Protein AF-A0A101XH68-F1 (afdb_monomer)

pLDDT: mean 82.98, std 10.35, range [48.03, 92.88]

Structure (mmCIF, N/CA/C/O backbone):
data_AF-A0A101XH68-F1
#
_entry.id   AF-A0A101XH68-F1
#
loop_
_atom_site.group_PDB
_atom_site.id
_atom_site.type_symbol
_atom_site.label_atom_id
_atom_site.label_alt_id
_atom_site.label_comp_id
_atom_site.label_asym_id
_atom_site.label_entity_id
_atom_site.label_seq_id
_atom_site.pdbx_PDB_ins_code
_atom_site.Cartn_x
_atom_site.Cartn_y
_atom_site.Cartn_z
_atom_site.occupancy
_atom_site.B_iso_or_equiv
_atom_site.auth_seq_id
_atom_site.auth_comp_id
_atom_site.auth_asym_id
_atom_site.auth_atom_id
_atom_site.pdbx_PDB_model_num
ATOM 1 N N . MET A 1 1 ? 34.030 2.335 -31.213 1.00 48.81 1 MET A N 1
ATOM 2 C CA . MET A 1 1 ? 34.091 1.690 -29.881 1.00 48.81 1 MET A CA 1
ATOM 3 C C . MET A 1 1 ? 32.980 2.248 -28.988 1.00 48.81 1 MET A C 1
ATOM 5 O O . MET A 1 1 ? 33.235 3.145 -28.207 1.00 48.81 1 MET A O 1
ATOM 9 N N . ALA A 1 2 ? 31.737 1.772 -29.128 1.00 55.69 2 ALA A N 1
ATOM 10 C CA . ALA A 1 2 ? 30.603 2.179 -28.269 1.00 55.69 2 ALA A CA 1
ATOM 11 C C . ALA A 1 2 ? 30.076 1.027 -27.385 1.00 55.69 2 ALA A C 1
ATOM 13 O O . ALA A 1 2 ? 29.318 1.241 -26.444 1.00 55.69 2 ALA A O 1
ATOM 14 N N . TRP A 1 3 ? 30.529 -0.201 -27.654 1.00 50.69 3 TRP A N 1
ATOM 15 C CA . TRP A 1 3 ? 30.132 -1.414 -26.941 1.00 50.69 3 TRP A CA 1
ATOM 16 C C . TRP A 1 3 ? 30.459 -1.433 -25.435 1.00 50.69 3 TRP A C 1
ATOM 18 O O . TRP A 1 3 ? 29.584 -1.822 -24.662 1.00 50.69 3 TRP A O 1
ATOM 28 N N . PRO A 1 4 ? 31.651 -1.002 -24.965 1.00 59.06 4 PRO A N 1
ATOM 29 C CA . PRO A 1 4 ? 31.979 -1.125 -23.544 1.00 59.06 4 PRO A CA 1
ATOM 30 C C . PRO A 1 4 ? 31.207 -0.130 -22.663 1.00 59.06 4 PRO A C 1
ATOM 32 O O . PRO A 1 4 ? 30.937 -0.434 -21.506 1.00 59.06 4 PRO A O 1
ATOM 35 N N . MET A 1 5 ? 30.780 1.019 -23.206 1.00 55.66 5 MET A N 1
ATOM 36 C CA . MET A 1 5 ? 29.944 1.978 -22.468 1.00 55.66 5 MET A CA 1
ATOM 37 C C . MET A 1 5 ? 28.500 1.492 -22.320 1.00 55.66 5 MET A C 1
ATOM 39 O O . MET A 1 5 ? 27.900 1.684 -21.264 1.00 55.66 5 MET A O 1
ATOM 43 N N . LEU A 1 6 ? 27.963 0.811 -23.342 1.00 56.69 6 LEU A N 1
ATOM 44 C CA . LEU A 1 6 ? 26.621 0.234 -23.282 1.00 56.69 6 LEU A CA 1
ATOM 45 C C . LEU A 1 6 ? 26.540 -0.814 -22.160 1.00 56.69 6 LEU A C 1
ATOM 47 O O . LEU A 1 6 ? 25.695 -0.707 -21.283 1.00 56.69 6 LEU A O 1
ATOM 51 N N . TYR A 1 7 ? 27.474 -1.768 -22.106 1.00 60.16 7 TYR A N 1
ATOM 52 C CA . TYR A 1 7 ? 27.501 -2.773 -21.033 1.00 60.16 7 TYR A CA 1
ATOM 53 C C . TYR A 1 7 ? 27.860 -2.172 -19.665 1.00 60.16 7 TYR A C 1
ATOM 55 O O . TYR A 1 7 ? 27.279 -2.571 -18.659 1.00 60.16 7 TYR A O 1
ATOM 63 N N . GLY A 1 8 ? 28.765 -1.189 -19.617 1.00 67.00 8 GLY A N 1
ATOM 64 C CA . GLY A 1 8 ? 29.219 -0.565 -18.372 1.00 67.00 8 GLY A CA 1
ATOM 65 C C . GLY A 1 8 ? 28.158 0.259 -17.631 1.00 67.00 8 GLY A C 1
ATOM 66 O O . GLY A 1 8 ? 28.265 0.398 -16.418 1.00 67.00 8 GLY A O 1
ATOM 67 N N . MET A 1 9 ? 27.130 0.774 -18.317 1.00 71.00 9 MET A N 1
ATOM 68 C CA . MET A 1 9 ? 26.029 1.529 -17.688 1.00 71.00 9 MET A CA 1
ATOM 69 C C . MET A 1 9 ? 24.676 0.812 -17.741 1.00 71.00 9 MET A C 1
ATOM 71 O O . MET A 1 9 ? 23.913 0.894 -16.778 1.00 71.00 9 MET A O 1
ATOM 75 N N . VAL A 1 10 ? 24.367 0.079 -18.817 1.00 80.44 10 VAL A N 1
ATOM 76 C CA . VAL A 1 10 ? 23.042 -0.547 -18.990 1.00 80.44 10 VAL A CA 1
ATOM 77 C C . VAL A 1 10 ? 22.851 -1.740 -18.058 1.00 80.44 10 VAL A C 1
ATOM 79 O O . VAL A 1 10 ? 21.778 -1.876 -17.478 1.00 80.44 10 VAL A O 1
ATOM 82 N N . LEU A 1 11 ? 23.873 -2.580 -17.854 1.00 82.06 11 LEU A N 1
ATOM 83 C CA . LEU A 1 11 ? 23.776 -3.712 -16.922 1.00 82.06 11 LEU A CA 1
ATOM 84 C C . LEU A 1 11 ? 23.565 -3.253 -15.472 1.00 82.06 11 LEU A C 1
ATOM 86 O O . LEU A 1 11 ? 22.611 -3.724 -14.853 1.00 82.06 11 LEU A O 1
ATOM 90 N N . PRO A 1 12 ? 24.368 -2.320 -14.921 1.00 85.00 12 PRO A N 1
ATOM 91 C CA . PRO A 1 12 ? 24.120 -1.790 -13.583 1.00 85.00 12 PRO A CA 1
ATOM 92 C C . PRO A 1 12 ? 22.742 -1.140 -13.450 1.00 85.00 12 PRO A C 1
ATOM 94 O O . PRO A 1 12 ? 22.067 -1.350 -12.444 1.00 85.00 12 PRO A O 1
ATOM 97 N N . ALA A 1 13 ? 22.294 -0.404 -14.473 1.00 84.94 13 ALA A N 1
ATOM 98 C CA . ALA A 1 13 ? 20.964 0.193 -14.484 1.00 84.94 13 ALA A CA 1
ATOM 99 C C . ALA A 1 13 ? 19.854 -0.871 -14.470 1.00 84.94 13 ALA A C 1
ATOM 101 O O . ALA A 1 13 ? 18.920 -0.760 -13.683 1.00 84.94 13 ALA A O 1
ATOM 102 N N . LEU A 1 14 ? 19.968 -1.934 -15.273 1.00 86.56 14 LEU A N 1
ATOM 103 C CA . LEU A 1 14 ? 19.022 -3.056 -15.282 1.00 86.56 14 LEU A CA 1
ATOM 104 C C . LEU A 1 14 ? 18.969 -3.777 -13.936 1.00 86.56 14 LEU A C 1
ATOM 106 O O . LEU A 1 14 ? 17.881 -4.062 -13.434 1.00 86.56 14 LEU A O 1
ATOM 110 N N . VAL A 1 15 ? 20.128 -4.048 -13.334 1.00 87.44 15 VAL A N 1
ATOM 111 C CA . VAL A 1 15 ? 20.203 -4.668 -12.006 1.00 87.44 15 VAL A CA 1
ATOM 112 C C . VAL A 1 15 ? 19.528 -3.768 -10.974 1.00 87.44 15 VAL A C 1
ATOM 114 O O . VAL A 1 15 ? 18.686 -4.243 -10.215 1.00 87.44 15 VAL A O 1
ATOM 117 N N . LEU A 1 16 ? 19.819 -2.465 -10.989 1.00 87.88 16 LEU A N 1
ATOM 118 C CA . LEU A 1 16 ? 19.197 -1.499 -10.089 1.00 87.88 16 LEU A CA 1
ATOM 119 C C . LEU A 1 16 ? 17.672 -1.462 -10.265 1.00 87.88 16 LEU A C 1
ATOM 121 O O . LEU A 1 16 ? 16.946 -1.581 -9.282 1.00 87.88 16 LEU A O 1
ATOM 125 N N . ILE A 1 17 ? 17.177 -1.367 -11.502 1.00 86.94 17 ILE A N 1
ATOM 126 C CA . ILE A 1 17 ? 15.738 -1.379 -11.813 1.00 86.94 17 ILE A CA 1
ATOM 127 C C . ILE A 1 17 ? 15.084 -2.665 -11.299 1.00 86.94 17 ILE A C 1
ATOM 129 O O . ILE A 1 17 ? 14.029 -2.609 -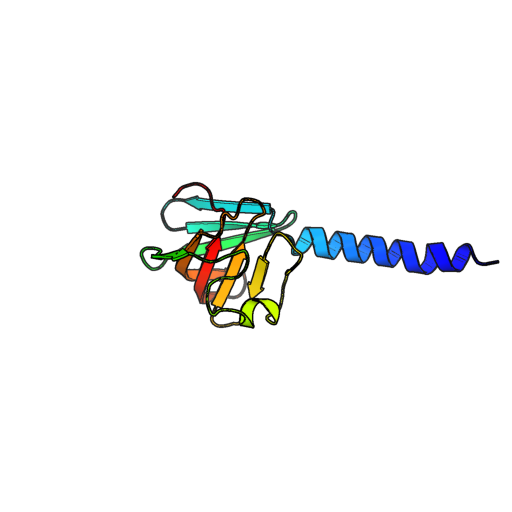10.668 1.00 86.94 17 ILE A O 1
ATOM 133 N N . THR A 1 18 ? 15.726 -3.813 -11.512 1.00 86.25 18 THR A N 1
ATOM 134 C CA . THR A 1 18 ? 15.227 -5.115 -11.049 1.00 86.25 18 THR A CA 1
ATOM 135 C C . THR A 1 18 ? 15.146 -5.165 -9.525 1.00 86.25 18 THR A C 1
ATOM 137 O O . THR A 1 18 ? 14.135 -5.595 -8.977 1.00 86.25 18 THR A O 1
ATOM 140 N N . VAL A 1 19 ? 16.168 -4.673 -8.822 1.00 87.38 19 VAL A N 1
ATOM 141 C CA . VAL A 1 19 ? 16.163 -4.595 -7.354 1.00 87.38 19 VAL A CA 1
ATOM 142 C C . VAL A 1 19 ? 15.038 -3.685 -6.856 1.00 87.38 19 VAL A C 1
ATOM 144 O O . VAL A 1 19 ? 14.334 -4.054 -5.917 1.00 87.38 19 VAL A O 1
ATOM 147 N N . ILE A 1 20 ? 14.819 -2.530 -7.493 1.00 85.94 20 ILE A N 1
ATOM 148 C CA . ILE A 1 20 ? 13.730 -1.614 -7.122 1.00 85.94 20 ILE A CA 1
ATOM 149 C C . ILE A 1 20 ? 12.369 -2.293 -7.339 1.00 85.94 20 ILE A C 1
ATOM 151 O O . ILE A 1 20 ? 11.550 -2.288 -6.421 1.00 85.94 20 ILE A O 1
ATOM 155 N N . LEU A 1 21 ? 12.144 -2.923 -8.499 1.00 85.06 21 LEU A N 1
ATOM 156 C CA . LEU A 1 21 ? 10.928 -3.691 -8.800 1.00 85.06 21 LEU A CA 1
ATOM 157 C C . LEU A 1 21 ? 10.666 -4.750 -7.726 1.00 85.06 21 LEU A C 1
ATOM 159 O O . LEU A 1 21 ? 9.608 -4.765 -7.103 1.00 85.06 21 LEU A O 1
ATOM 163 N N . LEU A 1 22 ? 11.657 -5.597 -7.453 1.00 85.69 22 LEU A N 1
ATOM 164 C CA . LEU A 1 22 ? 11.537 -6.685 -6.486 1.00 85.69 22 LEU A CA 1
ATOM 165 C C . LEU A 1 22 ? 11.270 -6.189 -5.059 1.00 85.69 22 LEU A C 1
ATOM 167 O O . LEU A 1 22 ? 10.562 -6.844 -4.295 1.00 85.69 22 LEU A O 1
ATOM 171 N N . TYR A 1 23 ? 11.821 -5.034 -4.686 1.00 85.19 23 TYR A N 1
ATOM 172 C CA . TYR A 1 23 ? 11.668 -4.495 -3.339 1.00 85.19 23 TYR A CA 1
ATOM 173 C C . TYR A 1 23 ? 10.342 -3.761 -3.126 1.00 85.19 23 TYR A C 1
ATOM 175 O O . TYR A 1 23 ? 9.720 -3.890 -2.063 1.00 85.19 23 TYR A O 1
ATOM 183 N N . PHE A 1 24 ? 9.907 -2.996 -4.125 1.00 85.56 24 PHE A N 1
ATOM 184 C CA . PHE A 1 24 ? 8.838 -2.017 -3.976 1.00 85.56 24 PHE A CA 1
ATOM 185 C C . PHE A 1 24 ? 7.525 -2.403 -4.658 1.00 85.56 24 PHE A C 1
ATOM 187 O O . PHE A 1 24 ? 6.493 -1.936 -4.187 1.00 85.56 24 PHE A O 1
ATOM 194 N N . MET A 1 25 ? 7.527 -3.254 -5.689 1.00 87.31 25 MET A N 1
ATOM 195 C CA . MET A 1 25 ? 6.311 -3.628 -6.417 1.00 87.31 25 MET A CA 1
ATOM 196 C C . MET A 1 25 ? 5.374 -4.479 -5.541 1.00 87.31 25 MET A C 1
ATOM 198 O O . MET A 1 25 ? 5.759 -5.568 -5.107 1.00 87.31 25 MET A O 1
ATOM 202 N N . PRO A 1 26 ? 4.141 -4.027 -5.273 1.00 88.62 26 PRO A N 1
ATOM 203 C CA . PRO A 1 26 ? 3.100 -4.851 -4.664 1.00 88.62 26 PRO A CA 1
ATOM 204 C C . PRO A 1 26 ? 2.778 -6.080 -5.515 1.00 88.62 26 PRO A C 1
ATOM 206 O O . PRO A 1 26 ? 2.554 -5.958 -6.716 1.00 88.62 26 PRO A O 1
ATOM 209 N N . VAL A 1 27 ? 2.704 -7.258 -4.893 1.00 88.94 27 VAL A N 1
ATOM 210 C CA . VAL A 1 27 ? 2.298 -8.498 -5.586 1.00 88.94 27 VAL A CA 1
ATOM 211 C C . VAL A 1 27 ? 1.032 -9.111 -5.026 1.00 88.94 27 VAL A C 1
ATOM 213 O O . VAL A 1 27 ? 0.236 -9.654 -5.776 1.00 88.94 27 VAL A O 1
ATOM 216 N N . SER A 1 28 ? 0.831 -9.053 -3.711 1.00 88.62 28 SER A N 1
ATOM 217 C CA . SER A 1 28 ? -0.335 -9.679 -3.095 1.00 88.62 28 SER A CA 1
ATOM 218 C C . SER A 1 28 ? -0.687 -9.006 -1.784 1.00 88.62 28 SER A C 1
ATOM 220 O O . SER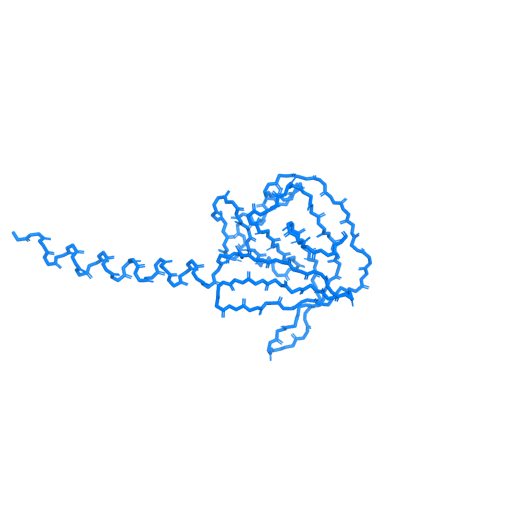 A 1 28 ? 0.200 -8.543 -1.063 1.00 88.62 28 SER A O 1
ATOM 222 N N . CYS A 1 29 ? -1.968 -9.037 -1.447 1.00 89.62 29 CYS A N 1
ATOM 223 C CA . CYS A 1 29 ? -2.477 -8.596 -0.166 1.00 89.62 29 CYS A CA 1
ATOM 224 C C . CYS A 1 29 ? -3.489 -9.615 0.361 1.00 89.62 29 CYS A C 1
ATOM 226 O O . CYS A 1 29 ? -4.304 -10.142 -0.400 1.00 89.62 29 CYS A O 1
ATOM 228 N N . ARG A 1 30 ? -3.430 -9.913 1.661 1.00 89.69 30 ARG A N 1
ATOM 229 C CA . ARG A 1 30 ? -4.385 -10.800 2.335 1.00 89.69 30 ARG A CA 1
ATOM 230 C C . ARG A 1 30 ? -4.816 -10.225 3.669 1.00 89.69 30 ARG A C 1
ATOM 232 O O . ARG A 1 30 ? -3.972 -9.736 4.418 1.00 89.69 30 ARG A O 1
ATOM 239 N N . VAL A 1 31 ? -6.101 -10.352 3.977 1.00 86.38 31 VAL A N 1
ATOM 240 C CA . VAL A 1 31 ? -6.661 -10.011 5.288 1.00 86.38 31 VAL A CA 1
ATOM 241 C C . VAL A 1 31 ? -6.962 -11.304 6.046 1.00 86.38 31 VAL A C 1
ATOM 243 O O . VAL A 1 31 ? -7.606 -12.205 5.520 1.00 86.38 31 VAL A O 1
ATOM 246 N N . VAL A 1 32 ? -6.436 -11.436 7.264 1.00 85.38 32 VAL A N 1
ATOM 247 C CA . VAL A 1 32 ? -6.573 -12.626 8.116 1.00 85.38 32 VAL A CA 1
ATOM 248 C C . VAL A 1 32 ? -6.861 -12.177 9.545 1.00 85.38 32 VAL A C 1
ATOM 250 O O . VAL A 1 32 ? -5.972 -11.656 10.216 1.00 85.38 32 VAL A O 1
ATOM 253 N N . GLY A 1 33 ? -8.096 -12.372 10.020 1.00 76.12 33 GLY A N 1
ATOM 254 C CA . GLY A 1 33 ? -8.463 -12.177 11.432 1.00 76.12 33 GLY A CA 1
ATOM 255 C C . GLY A 1 33 ? -8.068 -10.810 12.011 1.00 76.12 33 GLY A C 1
ATOM 256 O O . GLY A 1 33 ? -7.462 -10.752 13.077 1.00 76.12 33 GLY A O 1
ATOM 257 N N . GLY A 1 34 ? -8.335 -9.721 11.279 1.00 83.81 34 GLY A N 1
ATOM 258 C CA . GLY A 1 34 ? -7.978 -8.354 11.687 1.00 83.81 34 GLY A CA 1
ATOM 259 C C . GLY A 1 34 ? -6.525 -7.951 11.403 1.00 83.81 34 GLY A C 1
ATOM 260 O O . GLY A 1 34 ? -6.102 -6.862 11.778 1.00 83.81 34 GLY A O 1
ATOM 261 N N . ARG A 1 35 ? -5.741 -8.796 10.729 1.00 87.75 35 ARG A N 1
ATOM 262 C CA . ARG A 1 35 ? -4.394 -8.464 10.244 1.00 87.75 35 ARG A CA 1
ATOM 263 C C . ARG A 1 35 ? -4.387 -8.367 8.730 1.00 87.75 35 ARG A C 1
ATOM 265 O O . ARG A 1 35 ? -5.061 -9.137 8.057 1.00 87.75 35 ARG A O 1
ATOM 272 N N . VAL A 1 36 ? -3.579 -7.465 8.197 1.00 90.38 36 VAL A N 1
ATOM 273 C CA . VAL A 1 36 ? -3.340 -7.298 6.767 1.00 90.38 36 VAL A CA 1
ATOM 274 C C . VAL A 1 36 ? -1.887 -7.636 6.483 1.00 90.38 36 VAL A C 1
ATOM 276 O O . VAL A 1 36 ? -0.974 -7.047 7.060 1.00 90.38 36 VAL A O 1
ATOM 279 N N . ILE A 1 37 ? -1.675 -8.591 5.586 1.00 91.25 37 ILE A N 1
ATOM 280 C CA . ILE A 1 37 ? -0.357 -9.011 5.123 1.00 91.25 37 ILE A CA 1
ATOM 281 C C . ILE A 1 37 ? -0.209 -8.532 3.684 1.00 91.25 37 ILE A C 1
ATOM 283 O O . ILE A 1 37 ? -0.820 -9.072 2.762 1.00 91.25 37 ILE A O 1
ATOM 287 N N . MET A 1 38 ? 0.620 -7.514 3.505 1.00 92.12 38 MET A N 1
ATOM 288 C CA . MET A 1 38 ? 0.957 -6.913 2.221 1.00 92.12 38 MET A CA 1
ATOM 289 C C . MET A 1 38 ? 2.317 -7.444 1.780 1.00 92.12 38 MET A C 1
ATOM 291 O O . MET A 1 38 ? 3.271 -7.413 2.553 1.00 92.12 38 MET A O 1
ATOM 295 N N . ARG A 1 39 ? 2.442 -7.946 0.553 1.00 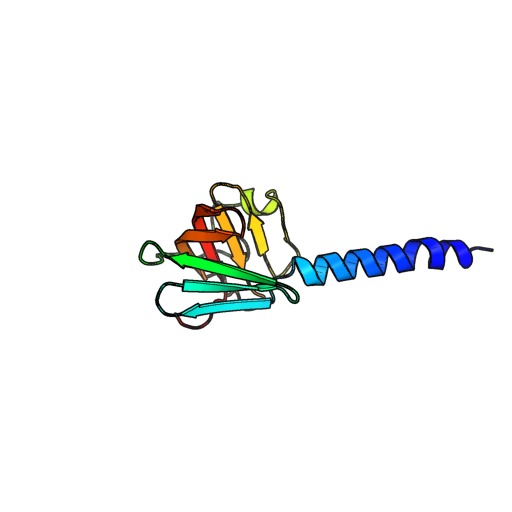90.44 39 ARG A N 1
ATOM 296 C CA . ARG A 1 39 ? 3.696 -8.534 0.065 1.00 90.44 39 ARG A CA 1
ATOM 297 C C . ARG A 1 39 ? 4.214 -7.817 -1.166 1.00 90.44 39 ARG A C 1
ATOM 299 O O . ARG A 1 39 ? 3.456 -7.529 -2.091 1.00 90.44 39 ARG A O 1
ATOM 306 N N . THR A 1 40 ? 5.522 -7.619 -1.186 1.00 88.19 40 THR A N 1
ATOM 307 C CA . THR A 1 40 ? 6.318 -7.421 -2.399 1.00 88.19 40 THR A CA 1
ATOM 308 C C . THR A 1 40 ? 7.127 -8.706 -2.657 1.00 88.19 40 THR A C 1
ATOM 310 O O . THR A 1 40 ? 7.150 -9.583 -1.785 1.00 88.19 40 THR A O 1
ATOM 313 N N . PRO A 1 41 ? 7.786 -8.876 -3.817 1.00 86.19 41 PRO A N 1
ATOM 314 C CA . PRO A 1 41 ? 8.529 -10.098 -4.134 1.00 86.19 41 PRO A CA 1
ATOM 315 C C . PRO A 1 41 ? 9.550 -10.533 -3.074 1.00 86.19 41 PRO A C 1
ATOM 317 O O . PRO A 1 41 ? 9.782 -11.726 -2.905 1.00 86.19 41 PRO A O 1
ATOM 320 N N . VAL A 1 42 ? 10.148 -9.585 -2.345 1.00 88.25 42 VAL A N 1
ATOM 321 C CA . VAL A 1 42 ? 11.235 -9.867 -1.385 1.00 88.25 42 VAL A CA 1
ATOM 322 C C . VAL A 1 42 ? 10.889 -9.567 0.072 1.00 88.25 42 VAL A C 1
ATOM 324 O O . VAL A 1 42 ? 11.671 -9.906 0.959 1.00 88.25 42 VAL A O 1
ATOM 327 N N . ARG A 1 43 ? 9.755 -8.915 0.359 1.00 87.81 43 ARG A N 1
ATOM 328 C CA . ARG A 1 43 ? 9.365 -8.573 1.736 1.00 87.81 43 ARG A CA 1
ATOM 329 C C . ARG A 1 43 ? 7.867 -8.685 1.967 1.00 87.81 43 ARG A C 1
ATOM 331 O O . ARG A 1 43 ? 7.053 -8.478 1.074 1.00 87.81 43 ARG A O 1
ATOM 338 N N . SER A 1 44 ? 7.517 -8.956 3.218 1.00 88.44 44 SER A N 1
ATOM 339 C CA . SER A 1 44 ? 6.151 -8.846 3.723 1.00 88.44 44 SER A CA 1
ATOM 340 C C . SER A 1 44 ? 6.076 -7.688 4.712 1.00 88.44 44 SER A C 1
ATOM 342 O O . SER A 1 44 ? 7.005 -7.461 5.486 1.00 88.44 44 SER A O 1
ATOM 344 N N . ILE A 1 45 ? 4.981 -6.946 4.654 1.00 89.00 45 ILE A N 1
ATOM 345 C CA . ILE A 1 45 ? 4.630 -5.861 5.558 1.00 89.00 45 ILE A CA 1
ATOM 346 C C . ILE A 1 45 ? 3.341 -6.293 6.241 1.00 89.00 45 ILE A C 1
ATOM 348 O O . ILE A 1 45 ? 2.340 -6.563 5.577 1.00 89.00 45 ILE A O 1
ATOM 352 N N . GLU A 1 46 ? 3.377 -6.372 7.562 1.00 90.50 46 GLU A N 1
ATOM 353 C CA . GLU A 1 46 ? 2.217 -6.736 8.363 1.00 90.50 46 GLU A CA 1
ATOM 354 C C . GLU A 1 46 ? 1.636 -5.491 9.021 1.00 90.50 46 GLU A C 1
ATOM 356 O O . GLU A 1 46 ? 2.363 -4.636 9.536 1.00 90.50 46 GLU A O 1
ATOM 361 N N . ALA A 1 47 ? 0.314 -5.395 9.002 1.00 90.12 47 ALA A N 1
ATOM 362 C CA . ALA A 1 47 ? -0.430 -4.366 9.697 1.00 90.12 47 ALA A CA 1
ATOM 363 C C . ALA A 1 47 ? -1.563 -5.001 10.505 1.00 90.12 47 ALA A C 1
ATOM 365 O O . ALA A 1 47 ? -2.226 -5.924 10.040 1.00 90.12 47 ALA A O 1
ATOM 366 N N . VAL A 1 48 ? -1.792 -4.513 11.718 1.00 91.19 48 VAL A N 1
ATOM 367 C CA . VAL A 1 48 ? -2.912 -4.938 12.565 1.00 91.19 48 VAL A CA 1
ATOM 368 C C . VAL A 1 48 ? -3.983 -3.862 12.502 1.00 91.19 48 VAL A C 1
ATOM 370 O O . VAL A 1 48 ? -3.707 -2.718 12.859 1.00 91.19 48 VAL A O 1
ATOM 373 N N . LEU A 1 49 ? -5.181 -4.211 12.039 1.00 89.62 49 LEU A N 1
ATOM 374 C CA . LEU A 1 49 ? -6.321 -3.301 11.988 1.00 89.62 49 LEU A CA 1
ATOM 375 C C . LEU A 1 49 ? -6.799 -3.004 13.413 1.00 89.62 49 LEU A C 1
ATOM 377 O O . LEU A 1 49 ? -6.954 -3.909 14.230 1.00 89.62 49 LEU A O 1
ATOM 381 N N . LEU A 1 50 ? -7.015 -1.728 13.712 1.00 88.56 50 LEU A N 1
ATOM 382 C CA . LEU A 1 50 ? -7.518 -1.249 15.002 1.00 88.56 50 LEU A CA 1
ATOM 383 C C . LEU A 1 50 ? -9.034 -1.017 14.997 1.00 88.56 50 LEU A C 1
ATOM 385 O O . LEU A 1 50 ? -9.618 -0.788 16.052 1.00 88.56 50 LEU A O 1
ATOM 389 N N . GLY A 1 51 ? -9.663 -1.060 13.826 1.00 84.88 51 GLY A N 1
ATOM 390 C CA . GLY A 1 51 ? -11.096 -0.868 13.653 1.00 84.88 51 GLY A CA 1
ATOM 391 C C . GLY A 1 51 ? -11.598 -1.528 12.376 1.00 84.88 51 GLY A C 1
ATOM 392 O O . GLY A 1 51 ? -10.813 -2.070 11.593 1.00 84.88 51 GLY A O 1
ATOM 393 N N . GLU A 1 52 ? -12.913 -1.479 12.177 1.00 84.25 52 GLU A N 1
ATOM 394 C CA . GLU A 1 52 ? -13.538 -2.023 10.975 1.00 84.25 52 GLU A CA 1
ATOM 395 C C . GLU A 1 52 ? -13.146 -1.203 9.736 1.00 84.25 52 GLU A C 1
ATOM 397 O O . GLU A 1 52 ? -13.248 0.031 9.751 1.00 84.25 52 GLU A O 1
ATOM 402 N N . PRO A 1 53 ? -12.690 -1.866 8.662 1.00 85.69 53 PRO A N 1
ATOM 403 C CA . PRO A 1 53 ? -12.332 -1.189 7.433 1.00 85.69 53 PRO A CA 1
ATOM 404 C C . PRO A 1 53 ? -13.569 -0.632 6.736 1.00 85.69 53 PRO A C 1
ATOM 406 O O . PRO A 1 53 ? -14.586 -1.304 6.569 1.00 85.69 53 PRO A O 1
ATOM 409 N N . ARG A 1 54 ? -13.457 0.616 6.294 1.00 88.88 54 ARG A N 1
ATOM 410 C CA . ARG A 1 54 ? -14.452 1.297 5.470 1.00 88.88 54 ARG A CA 1
ATOM 411 C C . ARG A 1 54 ? -14.110 1.106 4.006 1.00 88.88 54 ARG A C 1
ATOM 413 O O . ARG A 1 54 ? -12.942 1.145 3.634 1.00 88.88 54 ARG A O 1
ATOM 420 N N . LEU A 1 55 ? -15.132 0.924 3.181 1.00 88.56 55 LEU A N 1
ATOM 421 C CA . LEU A 1 55 ? -14.963 0.807 1.741 1.00 88.56 55 LEU A CA 1
ATOM 422 C C . LEU A 1 55 ? -15.131 2.180 1.084 1.00 88.56 55 LEU A C 1
ATOM 424 O O . LEU A 1 55 ? -16.197 2.785 1.176 1.00 88.56 55 LEU A O 1
ATOM 428 N N . GLU A 1 56 ? -14.108 2.632 0.372 1.00 88.88 56 GLU A N 1
ATOM 429 C CA . GLU A 1 56 ? -14.153 3.809 -0.489 1.00 88.88 56 GLU A CA 1
ATOM 430 C C . GLU A 1 56 ? -13.966 3.404 -1.954 1.00 88.88 56 GLU A C 1
ATOM 432 O O . GLU A 1 56 ? -13.187 2.509 -2.277 1.00 88.88 56 GLU A O 1
ATOM 437 N N . ARG A 1 57 ? -14.702 4.048 -2.865 1.00 84.62 57 ARG A N 1
ATOM 438 C CA . ARG A 1 57 ? -14.560 3.826 -4.311 1.00 84.62 57 ARG A CA 1
ATOM 439 C C . ARG A 1 57 ? -13.690 4.916 -4.922 1.00 84.62 57 ARG A C 1
ATOM 441 O O . ARG A 1 57 ? -13.951 6.098 -4.718 1.00 84.62 57 ARG A O 1
ATOM 448 N N . GLY A 1 58 ? -12.705 4.505 -5.704 1.00 81.19 58 GLY A N 1
ATOM 449 C CA . GLY A 1 58 ? -11.841 5.362 -6.506 1.00 81.19 58 GLY A CA 1
ATOM 450 C C . GLY A 1 58 ? -11.250 4.585 -7.678 1.00 81.19 58 GLY A C 1
ATOM 451 O O . GLY A 1 58 ? -11.772 3.541 -8.054 1.00 81.19 58 GLY A O 1
ATOM 452 N N . ASP A 1 59 ? -10.150 5.092 -8.226 1.00 81.50 59 ASP A N 1
ATOM 453 C CA . ASP A 1 59 ? -9.363 4.413 -9.258 1.00 81.50 59 ASP A CA 1
ATOM 454 C C . ASP A 1 59 ? -8.111 3.775 -8.619 1.00 81.50 59 ASP A C 1
ATOM 456 O O . ASP A 1 59 ? -8.084 3.464 -7.424 1.00 81.50 59 ASP A O 1
ATOM 460 N N . LEU A 1 60 ? -7.026 3.618 -9.386 1.00 76.25 60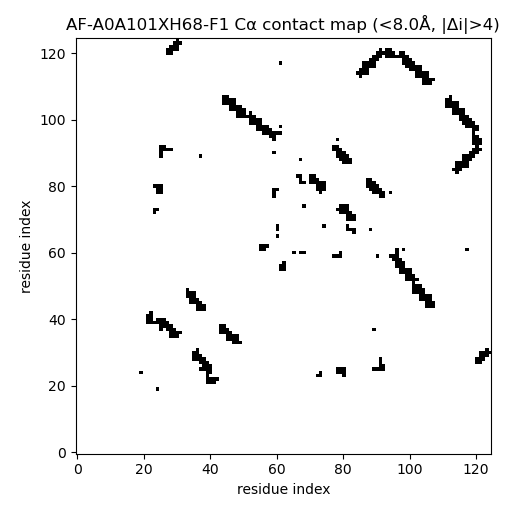 LEU A N 1
ATOM 461 C CA . LEU A 1 60 ? -5.710 3.202 -8.878 1.00 76.25 60 LEU A 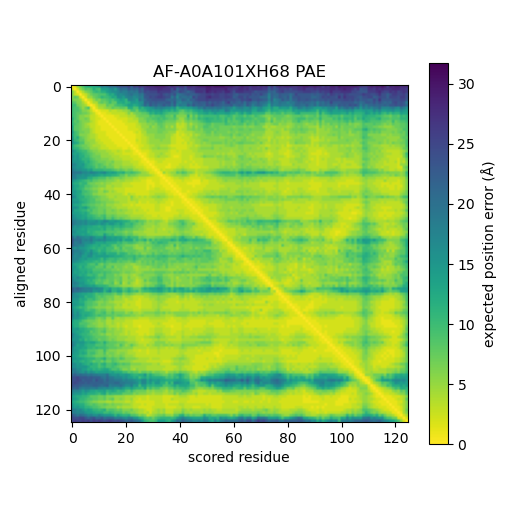CA 1
ATOM 462 C C . LEU A 1 60 ? -5.168 4.121 -7.768 1.00 76.25 60 LEU A C 1
ATOM 464 O O . LEU A 1 60 ? -4.288 3.729 -7.006 1.00 76.25 60 LEU A O 1
ATOM 468 N N . VAL A 1 61 ? -5.670 5.352 -7.684 1.00 80.62 61 VAL A N 1
ATOM 469 C CA . VAL A 1 61 ? -5.394 6.279 -6.588 1.00 80.62 61 VAL A CA 1
ATOM 470 C C . VAL A 1 61 ? -6.704 6.517 -5.836 1.00 80.62 61 VAL A C 1
ATOM 472 O O . VAL A 1 61 ? -7.722 6.786 -6.483 1.00 80.62 61 VAL A O 1
ATOM 475 N N . PRO A 1 62 ? -6.706 6.449 -4.492 1.00 78.69 62 PRO A N 1
ATOM 476 C CA . PRO A 1 62 ? -7.910 6.712 -3.719 1.00 78.69 62 PRO A CA 1
ATOM 477 C C . PRO A 1 62 ? -8.428 8.146 -3.935 1.00 78.69 62 PRO A C 1
ATOM 479 O O . PRO A 1 62 ? -7.635 9.068 -4.180 1.00 78.69 62 PRO A O 1
ATOM 482 N N . PRO A 1 63 ? -9.748 8.366 -3.817 1.00 77.19 63 PRO A N 1
ATOM 483 C CA . PRO A 1 63 ? -10.366 9.656 -4.105 1.00 77.19 63 PRO A CA 1
ATOM 484 C C . PRO A 1 63 ? -9.805 10.755 -3.191 1.00 77.19 63 PRO A C 1
ATOM 486 O O . PRO A 1 63 ? -9.677 10.588 -1.982 1.00 77.19 63 PRO A O 1
ATOM 489 N N . GLY A 1 64 ? -9.419 11.895 -3.773 1.00 79.88 64 GLY A N 1
ATOM 490 C CA . GLY A 1 64 ? -8.873 13.034 -3.020 1.00 79.88 64 GLY A CA 1
ATOM 491 C C . GLY A 1 64 ? -7.483 12.815 -2.398 1.00 79.88 64 GLY A C 1
ATOM 492 O O . GLY A 1 64 ? -6.977 13.709 -1.723 1.00 79.88 64 GLY A O 1
ATOM 493 N N . ARG A 1 65 ? -6.827 11.667 -2.634 1.00 82.44 65 ARG A N 1
ATOM 494 C CA . ARG A 1 65 ? -5.516 11.307 -2.053 1.00 82.44 65 ARG A CA 1
ATOM 495 C C . ARG A 1 65 ? -4.383 11.331 -3.079 1.00 82.44 65 ARG A C 1
ATOM 497 O O . ARG A 1 65 ? -3.498 10.479 -3.072 1.00 82.44 65 ARG A O 1
ATOM 504 N N . THR A 1 66 ? -4.340 12.367 -3.917 1.00 82.12 66 THR A N 1
ATOM 505 C CA . THR A 1 66 ? -3.254 12.568 -4.899 1.00 82.12 66 THR A CA 1
ATOM 506 C C . THR A 1 66 ? -1.873 12.667 -4.253 1.00 82.12 66 THR A C 1
ATOM 508 O O . THR A 1 66 ? -0.882 12.350 -4.906 1.00 82.12 66 THR A O 1
ATOM 511 N N . LYS A 1 67 ? -1.785 13.013 -2.956 1.00 83.12 67 LYS A N 1
ATOM 512 C CA . LYS A 1 67 ? -0.523 12.981 -2.199 1.00 83.12 67 LYS A CA 1
ATOM 513 C C . LYS A 1 67 ? 0.169 11.614 -2.238 1.00 83.12 67 LYS A C 1
ATOM 515 O 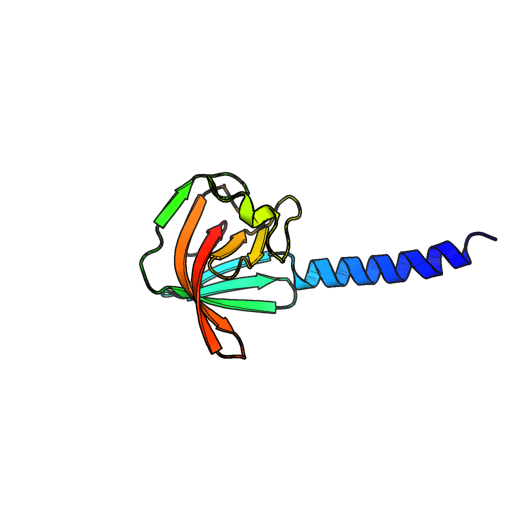O . LYS A 1 67 ? 1.396 11.573 -2.229 1.00 83.12 67 LYS A O 1
ATOM 520 N N . ALA A 1 68 ? -0.581 10.516 -2.385 1.00 80.06 68 ALA A N 1
ATOM 521 C CA . ALA A 1 68 ? -0.011 9.181 -2.556 1.00 80.06 68 ALA A CA 1
ATOM 522 C C . ALA A 1 68 ? 0.934 9.105 -3.773 1.00 80.06 68 ALA A C 1
ATOM 524 O O . ALA A 1 68 ? 1.939 8.404 -3.730 1.00 80.06 68 ALA A O 1
ATOM 525 N N . LEU A 1 69 ? 0.702 9.912 -4.817 1.00 82.12 69 LEU A N 1
ATOM 526 C CA . LEU A 1 69 ? 1.572 9.978 -5.995 1.00 82.12 69 LEU A CA 1
ATOM 527 C C . LEU A 1 69 ? 2.915 10.691 -5.750 1.00 82.12 69 LEU A C 1
ATOM 529 O O . LEU A 1 69 ? 3.813 10.624 -6.591 1.00 82.12 69 LEU A O 1
ATOM 533 N N . PHE A 1 70 ? 3.075 11.357 -4.607 1.00 83.38 70 PHE A N 1
ATOM 534 C CA . PHE A 1 70 ? 4.267 12.138 -4.268 1.00 83.38 70 PHE A CA 1
ATOM 535 C C . PHE A 1 70 ? 5.016 11.592 -3.040 1.00 83.38 70 PHE A C 1
ATOM 537 O O . PHE A 1 70 ? 6.207 11.858 -2.884 1.00 83.38 70 PHE A O 1
ATOM 544 N N . CYS A 1 71 ? 4.374 10.755 -2.220 1.00 85.94 71 CYS A N 1
ATOM 545 C CA . CYS A 1 71 ? 4.963 10.124 -1.032 1.00 85.94 71 CYS A CA 1
ATOM 546 C C . CYS A 1 71 ? 5.900 8.956 -1.354 1.00 85.94 71 CYS A C 1
ATOM 548 O O . CYS A 1 71 ? 5.678 8.232 -2.323 1.00 85.94 71 CYS A O 1
ATOM 550 N N . GLY A 1 72 ? 6.946 8.743 -0.554 1.00 82.06 72 GLY A N 1
ATOM 551 C CA . GLY A 1 72 ? 7.995 7.757 -0.844 1.00 82.06 72 GLY A CA 1
ATOM 552 C C . GLY A 1 72 ? 7.465 6.337 -1.097 1.00 82.06 72 GLY A C 1
ATOM 553 O O . GLY A 1 72 ? 6.676 5.819 -0.307 1.00 82.06 72 GLY A O 1
ATOM 554 N N . GLY A 1 73 ? 7.914 5.701 -2.187 1.00 85.12 73 GLY A N 1
ATOM 555 C CA . GLY A 1 73 ? 7.568 4.314 -2.517 1.00 85.12 73 GLY A CA 1
ATOM 556 C C . GLY A 1 73 ? 7.427 4.017 -4.018 1.00 85.12 73 GLY A C 1
ATOM 557 O O . GLY A 1 73 ? 8.118 4.610 -4.844 1.00 85.12 73 GLY A O 1
ATOM 558 N N . TRP A 1 74 ? 6.555 3.062 -4.347 1.00 84.12 74 TRP A N 1
ATOM 559 C CA . TRP A 1 74 ? 6.224 2.565 -5.686 1.00 84.12 74 TRP A CA 1
ATOM 560 C C . TRP A 1 74 ? 4.950 3.196 -6.243 1.00 84.12 74 TRP A C 1
ATOM 562 O O . TRP A 1 74 ? 3.952 3.299 -5.531 1.00 84.12 74 TRP A O 1
ATOM 572 N N . ARG A 1 75 ? 4.952 3.573 -7.525 1.00 83.06 75 ARG A N 1
ATOM 573 C CA . ARG A 1 75 ? 3.819 4.282 -8.155 1.00 83.06 75 ARG A CA 1
ATOM 574 C C . ARG A 1 75 ? 3.617 3.923 -9.631 1.00 83.06 75 ARG A C 1
ATOM 576 O O . ARG A 1 75 ? 3.086 4.718 -10.398 1.00 83.06 75 ARG A O 1
ATOM 583 N N . LEU A 1 76 ? 4.141 2.777 -10.056 1.00 72.50 76 LEU A N 1
ATOM 584 C CA . LEU A 1 76 ? 4.163 2.367 -11.462 1.00 72.50 76 LEU A CA 1
ATOM 585 C C . LEU A 1 76 ? 2.965 1.468 -11.792 1.00 72.50 76 LEU A C 1
ATOM 587 O O . LEU A 1 76 ? 2.480 0.721 -10.942 1.00 72.50 76 LEU A O 1
ATOM 591 N N . PRO A 1 77 ? 2.499 1.511 -13.048 1.00 68.69 77 PRO A N 1
ATOM 592 C CA . PRO A 1 77 ? 1.218 2.107 -13.439 1.00 68.69 77 PRO A CA 1
ATOM 593 C C . PRO A 1 77 ? -0.020 1.301 -13.044 1.00 68.69 77 PRO A C 1
ATOM 595 O O . PRO A 1 77 ? -1.129 1.732 -13.318 1.00 68.69 77 PRO A O 1
ATOM 598 N N . THR A 1 78 ? 0.154 0.132 -12.439 1.00 79.06 78 THR A N 1
ATOM 599 C CA . THR A 1 78 ? -0.925 -0.784 -12.050 1.00 79.06 78 THR A CA 1
ATOM 600 C C . THR A 1 78 ? -0.924 -1.096 -10.558 1.00 79.06 78 THR A C 1
ATOM 602 O O . THR A 1 78 ? -1.799 -1.806 -10.080 1.00 79.06 78 THR A O 1
ATOM 605 N N . THR A 1 79 ? 0.057 -0.588 -9.807 1.00 86.94 79 THR A N 1
ATOM 606 C CA . THR A 1 79 ? 0.233 -0.872 -8.378 1.00 86.94 79 THR A CA 1
ATOM 607 C C . THR A 1 79 ? 0.737 0.359 -7.639 1.00 86.94 79 THR A C 1
ATOM 609 O O . THR A 1 79 ? 1.480 1.177 -8.185 1.00 86.94 79 THR A O 1
ATOM 612 N N . LEU A 1 80 ? 0.370 0.477 -6.370 1.00 88.38 80 LEU A N 1
ATOM 613 C CA . LEU A 1 80 ? 0.719 1.610 -5.527 1.00 88.38 80 LEU A CA 1
ATOM 614 C C . LEU A 1 80 ? 1.292 1.093 -4.212 1.00 88.38 80 LEU A C 1
ATOM 616 O O . LEU A 1 80 ? 0.688 0.263 -3.547 1.00 88.38 80 LEU A O 1
ATOM 620 N N . LEU A 1 81 ? 2.460 1.585 -3.825 1.00 90.50 81 LEU A N 1
ATOM 621 C CA . LEU A 1 81 ? 3.006 1.436 -2.481 1.00 90.50 81 LEU A CA 1
ATOM 622 C C . LEU A 1 81 ? 3.503 2.807 -2.074 1.00 90.50 81 LEU A C 1
ATOM 624 O O . LEU A 1 81 ? 4.491 3.277 -2.621 1.00 90.50 81 LEU A O 1
ATOM 628 N N . SER A 1 82 ? 2.849 3.488 -1.148 1.00 89.94 82 SER A N 1
ATOM 629 C CA . SER A 1 82 ? 3.264 4.844 -0.779 1.00 89.94 82 SER A CA 1
ATOM 630 C C . SER A 1 82 ? 3.157 5.060 0.718 1.00 89.94 82 SER A C 1
ATOM 632 O O . SER A 1 82 ? 2.101 4.868 1.310 1.00 89.94 82 SER A O 1
ATOM 634 N N . ASP A 1 83 ? 4.274 5.454 1.323 1.00 89.62 83 ASP A N 1
ATOM 635 C CA . ASP A 1 83 ? 4.370 5.802 2.736 1.00 89.62 83 ASP A CA 1
ATOM 636 C C . ASP A 1 83 ? 4.388 7.334 2.865 1.00 89.62 83 ASP A C 1
ATOM 638 O O . ASP A 1 83 ? 5.368 7.986 2.497 1.00 89.62 83 ASP A O 1
ATOM 642 N N . CYS A 1 84 ? 3.284 7.905 3.355 1.00 88.81 84 CYS A N 1
ATOM 643 C CA . CYS A 1 84 ?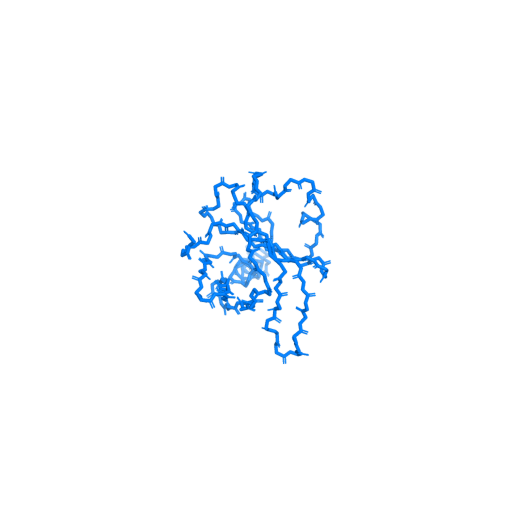 3.113 9.341 3.591 1.00 88.81 84 CYS A CA 1
ATOM 644 C C . CYS A 1 84 ? 3.351 9.750 5.056 1.00 88.81 84 CYS A C 1
ATOM 646 O O . CYS A 1 84 ? 3.045 10.878 5.432 1.00 88.81 84 CYS A O 1
ATOM 648 N N . GLY A 1 85 ? 3.872 8.859 5.904 1.00 85.75 85 GLY A N 1
ATOM 649 C CA . GLY A 1 85 ? 4.021 9.106 7.338 1.00 85.75 85 GLY A CA 1
ATOM 650 C C . GLY A 1 85 ? 2.736 8.840 8.125 1.00 85.75 85 GLY A C 1
ATOM 651 O O . GLY A 1 85 ? 2.706 7.899 8.909 1.00 85.75 85 GLY A O 1
ATOM 652 N N . ASP A 1 86 ? 1.679 9.625 7.913 1.00 88.38 86 ASP A N 1
ATOM 653 C CA . ASP A 1 86 ? 0.371 9.448 8.572 1.00 88.38 86 ASP A CA 1
ATOM 654 C C . ASP A 1 86 ? -0.503 8.383 7.890 1.00 88.38 86 ASP A C 1
ATOM 656 O O . ASP A 1 86 ? -1.288 7.687 8.539 1.00 88.38 86 ASP A O 1
ATOM 660 N N . GLU A 1 87 ? -0.328 8.229 6.579 1.00 90.75 87 GLU A N 1
ATOM 661 C CA . GLU A 1 87 ? -1.070 7.289 5.745 1.00 90.75 87 GLU A CA 1
ATOM 662 C C . GLU A 1 87 ? -0.138 6.338 4.999 1.00 90.75 87 GLU A C 1
ATOM 664 O O . GLU A 1 87 ? 0.975 6.694 4.598 1.00 90.75 87 GLU A O 1
ATOM 669 N N . PHE A 1 88 ? -0.616 5.118 4.794 1.00 91.94 88 PHE A N 1
ATOM 670 C CA . PHE A 1 88 ? 0.075 4.092 4.035 1.00 91.94 88 PHE A CA 1
ATOM 671 C C . PHE A 1 88 ? -0.855 3.533 2.964 1.00 91.94 88 PHE A C 1
ATOM 673 O O . PHE A 1 88 ? -1.931 3.031 3.279 1.00 91.94 88 PHE A O 1
ATOM 680 N N . PHE A 1 89 ? -0.427 3.610 1.708 1.00 91.75 89 PHE A N 1
ATOM 681 C CA . PHE A 1 89 ? -1.193 3.177 0.545 1.00 91.75 89 PHE A CA 1
ATOM 682 C C . PHE A 1 89 ? -0.584 1.910 -0.039 1.00 91.75 89 PHE A C 1
ATOM 684 O O . PHE A 1 89 ? 0.629 1.856 -0.256 1.00 91.75 89 PHE A O 1
ATOM 691 N N . PHE A 1 90 ? -1.418 0.911 -0.312 1.00 92.75 90 PHE A N 1
ATOM 692 C CA . PHE A 1 90 ? -1.007 -0.355 -0.903 1.00 92.75 90 PHE A CA 1
ATOM 693 C C . PHE A 1 90 ? -2.067 -0.887 -1.879 1.00 92.75 90 PHE A C 1
ATOM 695 O O . PHE A 1 90 ? -3.155 -1.266 -1.462 1.00 92.75 90 PHE A O 1
ATOM 702 N N . SER A 1 91 ? -1.763 -0.979 -3.171 1.00 91.19 91 SER A N 1
ATOM 703 C CA . SER A 1 91 ? -2.616 -1.655 -4.153 1.00 91.19 91 SER A CA 1
ATOM 704 C C . SER A 1 91 ? -1.855 -2.723 -4.916 1.00 91.19 91 SER A C 1
ATOM 706 O O . SER A 1 91 ? -0.717 -2.523 -5.342 1.00 91.19 91 SER A O 1
ATOM 708 N N . THR A 1 92 ? -2.502 -3.870 -5.082 1.00 90.19 92 THR A N 1
ATOM 709 C CA . THR A 1 92 ? -2.031 -4.969 -5.925 1.00 90.19 92 THR A CA 1
ATOM 710 C C . THR A 1 92 ? -2.517 -4.784 -7.367 1.00 90.19 92 THR A C 1
ATOM 712 O O . THR A 1 92 ? -3.389 -3.946 -7.616 1.00 90.19 92 THR A O 1
ATOM 715 N N . PRO A 1 93 ? -1.997 -5.572 -8.328 1.00 86.69 93 PRO A N 1
ATOM 716 C CA . PRO A 1 93 ? -2.499 -5.558 -9.703 1.00 86.69 93 PRO A CA 1
ATOM 717 C C . PRO A 1 93 ? -3.989 -5.914 -9.825 1.00 86.69 93 PRO A C 1
ATOM 719 O O . PRO A 1 93 ? -4.618 -5.542 -10.808 1.00 86.69 93 PRO A O 1
ATOM 722 N N . ASP A 1 94 ? -4.550 -6.603 -8.827 1.00 87.00 94 ASP A N 1
ATOM 723 C CA . ASP A 1 94 ? -5.962 -7.008 -8.763 1.00 87.00 94 ASP A CA 1
ATOM 724 C C . ASP A 1 94 ? -6.884 -5.904 -8.209 1.00 87.00 94 ASP A C 1
ATOM 726 O O . ASP A 1 94 ? -8.048 -6.152 -7.896 1.00 87.00 94 ASP A O 1
ATOM 730 N N . CYS A 1 95 ? -6.368 -4.688 -8.017 1.00 87.50 95 CYS A N 1
ATOM 731 C CA . CYS A 1 95 ? -7.153 -3.569 -7.515 1.00 87.50 95 CYS A CA 1
ATOM 732 C C . CYS A 1 95 ? -8.249 -3.162 -8.512 1.00 87.50 95 CYS A C 1
ATOM 734 O O . CYS A 1 95 ? -7.967 -2.717 -9.621 1.00 87.50 95 CYS A O 1
ATOM 736 N N . ASP A 1 96 ? -9.507 -3.243 -8.081 1.00 86.56 96 ASP A N 1
ATOM 737 C CA . ASP A 1 96 ? -10.701 -2.868 -8.849 1.00 86.56 96 ASP A CA 1
ATOM 738 C C . ASP A 1 96 ? -11.204 -1.449 -8.516 1.00 86.56 96 ASP A C 1
ATOM 740 O O . ASP A 1 96 ? -12.363 -1.114 -8.764 1.00 86.56 96 ASP A O 1
ATOM 744 N N . GLY A 1 97 ? -10.346 -0.626 -7.902 1.00 85.44 97 GLY A N 1
ATOM 745 C CA . GLY A 1 97 ? -10.690 0.718 -7.436 1.00 85.44 97 GLY A CA 1
ATOM 746 C C . GLY A 1 97 ? -11.443 0.753 -6.101 1.00 85.44 97 GLY A C 1
ATOM 747 O O . GLY A 1 97 ? -11.803 1.828 -5.616 1.00 85.44 97 GLY A O 1
ATOM 748 N N . LYS A 1 98 ? -11.684 -0.397 -5.459 1.00 89.12 98 LYS A N 1
ATOM 749 C CA . LYS A 1 98 ? -12.275 -0.450 -4.117 1.00 89.12 98 LYS A CA 1
ATOM 750 C C . LYS A 1 98 ? -11.190 -0.454 -3.050 1.00 89.12 98 LYS A C 1
ATOM 752 O O . LYS A 1 98 ? -10.492 -1.443 -2.829 1.00 89.12 98 LYS A O 1
ATOM 757 N N . TRP A 1 99 ? -11.090 0.666 -2.355 1.00 90.62 99 TRP A N 1
ATOM 758 C CA . TRP A 1 99 ? -10.145 0.884 -1.279 1.00 90.62 99 TRP A CA 1
ATOM 759 C C . TRP A 1 99 ? -10.770 0.515 0.058 1.00 90.62 99 TRP A C 1
ATOM 761 O O . TRP A 1 99 ? -11.803 1.049 0.447 1.00 90.62 99 TRP A O 1
ATOM 771 N N . LEU A 1 100 ? -10.123 -0.387 0.779 1.00 90.25 100 LEU A N 1
ATOM 772 C CA . LEU A 1 100 ? -10.387 -0.650 2.183 1.00 90.25 100 LEU A CA 1
ATOM 773 C C . LEU A 1 100 ? -9.518 0.288 3.016 1.00 90.25 100 LEU A C 1
ATOM 775 O O . LEU A 1 100 ? -8.295 0.323 2.869 1.00 90.25 100 LEU A O 1
ATOM 779 N N . VAL A 1 101 ? -10.167 1.045 3.889 1.00 91.69 101 VAL A N 1
ATOM 780 C CA . VAL A 1 101 ? -9.552 2.095 4.694 1.00 91.69 101 VAL A CA 1
ATOM 781 C C . VAL A 1 101 ? -9.760 1.777 6.158 1.00 91.69 101 VAL A C 1
ATOM 783 O O . VAL A 1 101 ? -10.893 1.677 6.620 1.00 91.69 101 VAL A O 1
ATOM 786 N N . ALA A 1 102 ? -8.677 1.637 6.906 1.00 91.88 102 ALA A N 1
ATOM 787 C CA . ALA A 1 102 ? -8.748 1.366 8.333 1.00 91.88 102 ALA A CA 1
ATOM 788 C C . ALA A 1 102 ? -7.589 2.022 9.069 1.00 91.88 102 ALA A C 1
ATOM 790 O O . ALA A 1 102 ? -6.484 2.138 8.544 1.00 91.88 102 ALA A O 1
ATOM 791 N N . GLU A 1 103 ? -7.809 2.389 10.327 1.00 92.44 103 GLU A N 1
ATOM 792 C CA . GLU A 1 103 ? -6.681 2.640 11.215 1.00 92.44 103 GLU A CA 1
ATOM 793 C C . GLU A 1 103 ? -5.960 1.318 11.476 1.00 92.44 103 GLU A C 1
ATOM 795 O O . GLU A 1 103 ? -6.583 0.325 11.855 1.00 92.44 103 GLU A O 1
ATOM 800 N N . ALA A 1 104 ? -4.646 1.299 11.288 1.00 90.56 104 ALA A N 1
ATOM 801 C CA . ALA A 1 104 ? -3.839 0.116 11.514 1.00 90.56 104 ALA A CA 1
ATOM 802 C C . ALA A 1 104 ? -2.521 0.463 12.207 1.00 90.56 104 ALA A C 1
ATOM 804 O O . ALA A 1 104 ? -1.998 1.573 12.105 1.00 90.56 104 ALA A O 1
ATOM 805 N N . LYS A 1 105 ? -1.954 -0.516 12.904 1.00 89.94 105 LYS A N 1
ATOM 806 C CA . LYS A 1 105 ? -0.571 -0.471 13.373 1.00 89.94 105 LYS A CA 1
ATOM 807 C C . LYS A 1 105 ? 0.304 -1.234 12.400 1.00 89.94 105 LYS A C 1
ATOM 809 O O . LYS A 1 105 ? 0.120 -2.440 12.251 1.00 89.94 105 LYS A O 1
ATOM 814 N N . LEU A 1 106 ? 1.260 -0.563 11.759 1.00 85.56 106 LEU A N 1
ATOM 815 C CA . LEU A 1 106 ? 2.274 -1.272 10.979 1.00 85.56 106 LEU A CA 1
ATOM 816 C C . LEU A 1 106 ? 3.290 -1.910 11.926 1.00 85.56 106 LEU A C 1
ATOM 818 O O . LEU A 1 106 ? 3.892 -1.230 12.759 1.00 85.56 106 LEU A O 1
ATOM 822 N N . VAL A 1 107 ? 3.514 -3.210 11.759 1.00 80.44 107 VAL A N 1
ATOM 823 C CA . VAL A 1 107 ? 4.512 -3.967 12.513 1.00 80.44 107 VAL A CA 1
ATOM 824 C C . VAL A 1 107 ? 5.868 -3.749 11.842 1.00 80.44 107 VAL A C 1
ATOM 826 O O . VAL A 1 107 ? 6.249 -4.453 10.906 1.00 80.44 107 VAL A O 1
ATOM 829 N N . LYS A 1 108 ? 6.608 -2.725 12.281 1.00 69.00 108 LYS A N 1
ATOM 830 C CA . LYS A 1 108 ? 7.993 -2.484 11.847 1.00 69.00 108 LYS A CA 1
ATOM 831 C C . LYS A 1 108 ? 8.966 -3.019 12.899 1.00 69.00 108 LYS A C 1
ATOM 833 O O . LYS A 1 108 ? 8.710 -2.960 14.096 1.00 69.00 108 LYS A O 1
ATOM 838 N N . ARG A 1 109 ? 10.160 -3.441 12.461 1.00 55.41 109 ARG A N 1
ATOM 839 C CA . ARG A 1 109 ? 11.263 -3.879 13.349 1.00 55.41 109 ARG A CA 1
ATOM 840 C C . ARG A 1 109 ? 11.665 -2.857 14.430 1.00 55.41 109 ARG A C 1
ATOM 842 O O . ARG A 1 109 ? 12.342 -3.242 15.372 1.00 55.41 109 ARG A O 1
ATOM 849 N N . LYS A 1 110 ? 11.313 -1.572 14.278 1.00 55.75 110 LYS A N 1
ATOM 850 C CA . LYS A 1 110 ? 11.697 -0.470 15.182 1.00 55.75 110 LYS A CA 1
ATOM 851 C C . LYS A 1 110 ? 10.547 0.087 16.040 1.00 55.75 110 LYS A C 1
ATOM 853 O O . LYS A 1 110 ? 10.744 1.107 16.687 1.00 55.75 110 LYS A O 1
ATOM 858 N N . GLY A 1 111 ? 9.383 -0.566 16.068 1.00 61.50 111 GLY A N 1
ATOM 859 C CA . GLY A 1 111 ? 8.238 -0.149 16.885 1.00 61.50 111 GLY A CA 1
ATOM 860 C C . GLY A 1 111 ? 6.910 -0.190 16.130 1.00 61.50 111 GLY A C 1
ATOM 861 O O . GLY A 1 111 ? 6.881 -0.316 14.90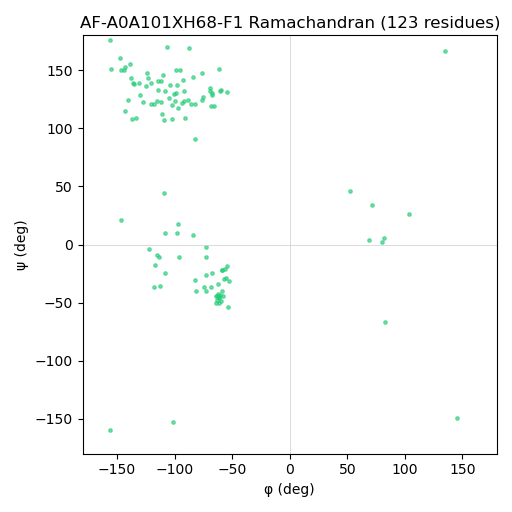4 1.00 61.50 111 GLY A O 1
ATOM 862 N N . GLU A 1 112 ? 5.814 -0.097 16.882 1.00 72.81 112 GLU A N 1
ATOM 863 C CA . GLU A 1 112 ? 4.455 -0.006 16.345 1.00 72.81 112 GLU A CA 1
ATOM 864 C C . GLU A 1 112 ? 4.107 1.455 16.039 1.00 72.81 112 GLU A C 1
ATOM 866 O O . GLU A 1 112 ? 4.096 2.295 16.937 1.00 72.81 112 GLU A O 1
ATOM 871 N N . GLU A 1 113 ? 3.779 1.760 14.784 1.00 82.25 113 GLU A N 1
ATOM 872 C CA . GLU A 1 113 ? 3.293 3.086 14.384 1.00 82.25 113 GLU A CA 1
ATOM 873 C C . GLU A 1 113 ? 1.823 2.989 13.966 1.00 82.25 113 GLU A C 1
ATOM 875 O O . GLU A 1 113 ? 1.484 2.225 13.057 1.00 82.25 113 GLU A O 1
ATOM 880 N N . LYS A 1 114 ? 0.952 3.768 14.623 1.00 87.00 114 LYS A N 1
ATOM 881 C CA . LYS A 1 114 ? -0.459 3.907 14.239 1.00 87.00 114 LYS A CA 1
ATOM 882 C C . LYS A 1 114 ? -0.561 4.815 13.014 1.00 87.00 114 LYS A C 1
ATOM 884 O O . LYS A 1 114 ? -0.076 5.943 13.056 1.00 87.00 114 LYS A O 1
ATOM 889 N N . ARG A 1 115 ? -1.187 4.325 11.945 1.00 90.12 115 ARG A N 1
ATOM 890 C CA . ARG A 1 115 ? -1.352 5.031 10.666 1.00 90.12 115 ARG A CA 1
ATOM 891 C C . ARG A 1 115 ? -2.674 4.651 10.005 1.00 90.12 115 ARG A C 1
ATOM 893 O O . ARG A 1 115 ? -3.237 3.598 10.304 1.00 90.12 115 ARG A O 1
ATOM 900 N N . THR A 1 116 ? -3.152 5.477 9.083 1.00 91.94 116 THR A N 1
ATOM 901 C CA . THR A 1 116 ? -4.309 5.124 8.249 1.00 91.94 116 THR A CA 1
ATOM 902 C C . THR A 1 116 ? -3.837 4.266 7.088 1.00 91.94 116 THR A C 1
ATOM 904 O O . THR A 1 116 ? -2.989 4.678 6.296 1.00 91.94 116 THR A O 1
ATOM 907 N N . LEU A 1 117 ? -4.371 3.059 6.998 1.00 92.81 117 LEU A N 1
ATOM 908 C CA . LEU A 1 117 ? -4.026 2.090 5.983 1.00 92.81 117 LEU A CA 1
ATOM 909 C C . LEU A 1 117 ? -5.087 2.101 4.883 1.00 92.81 117 LEU A C 1
ATOM 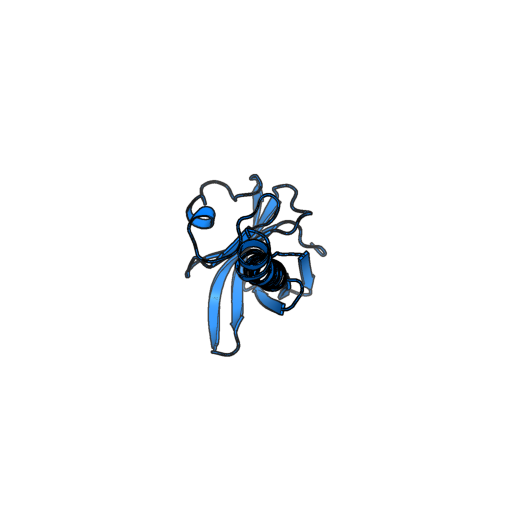911 O O . LEU A 1 117 ? -6.263 1.874 5.153 1.00 92.81 117 LEU A O 1
ATOM 915 N N . TRP A 1 118 ? -4.637 2.331 3.656 1.00 92.88 118 TRP A N 1
ATOM 916 C CA . TRP A 1 118 ? -5.424 2.268 2.434 1.00 92.88 118 TRP A CA 1
ATOM 917 C C . TRP A 1 118 ? -4.953 1.059 1.639 1.00 92.88 118 TRP A C 1
ATOM 919 O O . TRP A 1 118 ? -3.819 1.049 1.156 1.00 92.88 118 TRP A O 1
ATOM 929 N N . ILE A 1 119 ? -5.800 0.043 1.504 1.00 92.38 119 ILE A N 1
ATOM 930 C CA . ILE A 1 119 ? -5.476 -1.168 0.749 1.00 92.38 119 ILE A CA 1
ATOM 931 C C . ILE A 1 119 ? -6.486 -1.443 -0.359 1.00 92.38 119 ILE A C 1
ATOM 933 O O . ILE A 1 119 ? -7.679 -1.242 -0.173 1.00 92.38 119 ILE A O 1
ATOM 937 N N . CYS A 1 120 ? -6.023 -1.938 -1.501 1.00 90.56 120 CYS A N 1
ATOM 938 C CA . CYS A 1 120 ? -6.878 -2.336 -2.618 1.00 90.56 120 CYS A CA 1
ATOM 939 C C . CYS A 1 120 ? -6.388 -3.654 -3.231 1.00 90.56 120 CYS A C 1
ATOM 941 O O . CYS A 1 120 ? -5.179 -3.898 -3.299 1.00 90.56 120 CYS A O 1
ATOM 943 N N . GLY A 1 121 ? -7.324 -4.505 -3.662 1.00 87.44 121 GLY A N 1
ATOM 944 C CA . GLY A 1 121 ? -7.013 -5.821 -4.237 1.00 87.44 121 GLY A CA 1
ATOM 945 C C . GLY A 1 121 ? -6.515 -6.850 -3.207 1.00 87.44 121 GLY A C 1
ATOM 946 O O . GLY A 1 121 ? -5.644 -7.672 -3.500 1.00 87.44 121 GLY A O 1
ATOM 947 N N . CYS A 1 122 ? -7.031 -6.790 -1.974 1.00 86.50 122 CYS A N 1
ATOM 948 C CA . CYS A 1 122 ? -6.747 -7.772 -0.924 1.00 86.50 122 CYS A CA 1
ATOM 949 C C . CYS A 1 122 ? -7.775 -8.905 -0.921 1.00 86.50 122 CYS A C 1
ATOM 951 O O . CYS A 1 122 ? -8.977 -8.656 -0.903 1.00 86.50 122 CYS A O 1
ATOM 953 N N . ALA A 1 123 ? -7.302 -10.150 -0.866 1.00 76.06 123 ALA A N 1
ATOM 954 C CA . ALA A 1 123 ? -8.164 -11.321 -0.724 1.00 76.06 123 ALA A CA 1
ATOM 955 C C . ALA A 1 123 ? -8.514 -11.589 0.753 1.00 76.06 123 ALA A C 1
ATOM 957 O O . ALA A 1 123 ? -7.654 -11.447 1.629 1.00 76.06 123 ALA A O 1
ATOM 958 N N . GLY A 1 124 ? -9.744 -12.048 1.010 1.00 60.97 124 GLY A N 1
ATOM 959 C CA . GLY A 1 124 ? -10.210 -12.457 2.343 1.00 60.97 124 GLY A CA 1
ATOM 960 C C . GLY A 1 124 ? -11.120 -11.454 3.055 1.00 60.97 124 GLY A C 1
ATOM 961 O O . GLY A 1 124 ? -11.134 -11.444 4.285 1.00 60.97 124 GLY A O 1
ATOM 962 N N . HIS A 1 125 ? -11.839 -10.621 2.297 1.00 48.03 125 HIS A N 1
ATOM 963 C CA . HIS A 1 125 ? -12.829 -9.675 2.807 1.00 48.03 125 HIS A CA 1
ATOM 964 C C . HIS A 1 125 ? -14.246 -10.034 2.369 1.00 48.03 125 HIS A C 1
ATOM 966 O O . HIS A 1 125 ? -14.383 -10.535 1.229 1.00 48.03 125 HIS A O 1
#

Nearest PDB structures (foldseek):
  2bv5-assembly1_A  TM=4.348E-01  e=1.018E+00  Homo sapiens
  9eey-assembly1_A  TM=4.142E-01  e=1.350E+00  Homo sapiens
  2p6x-assembly2_B  TM=4.556E-01  e=3.726E+00  Homo sapiens
  6y86-assembly1_A-2  TM=2.612E-01  e=5.530E+00  Thermotoga maritima MSB8
  4oy2-assembly3_F  TM=3.914E-01  e=9.719E+00  Saccharomyces cerevisiae S288C

Foldseek 3Di:
DCVVVCCVPVVVVVVVVVVQQQPFAWAAWADDPQKIWTDGNVDIKIKGFPDFWDKAADDLAGPPPCVQVVADTDPPPQWGFGDPPQETETEHNQFPRIWTWGFIWIDDPVDTDTHIYTYGRYPDD

Secondary structure (DSSP, 8-state):
--HHHHHHHHHHHHHHHHHHHHHH---EEEEETTEEEEE-SS-EEEEEESSPPEEEE-SSS-TT-GGGGTSEEE--TT-EEEE-SSEEEEE-TT--SEEEEEEEEEEETTEEEEEEEEEESEE--

Solvent-accessible surface area (backbone atoms only — not comparable to full-atom values): 6673 Å² total; per-residue (Å²): 142,64,66,70,60,50,56,68,50,49,50,59,49,51,52,50,52,51,52,49,47,37,60,42,39,44,65,45,34,37,45,56,96,60,29,38,44,38,29,24,80,74,45,76,47,43,28,39,49,76,52,81,63,43,83,46,78,38,52,96,54,56,71,97,44,68,62,54,82,73,28,60,74,32,75,57,98,61,30,30,25,17,48,60,81,59,38,36,39,40,22,13,72,68,41,82,20,51,31,40,37,27,47,21,33,39,66,48,101,88,50,78,47,79,28,40,35,37,38,22,36,55,49,73,124

Radius of gyration: 16.56 Å; Cα contacts (8 Å, |Δi|>4): 268; chains: 1; bounding box: 49×26×47 Å

Sequence (125 aa):
MAWPMLYGMVLPALVLITVILLYFMPVSCRVVGGRVIMRTPVRSIEAVLLGEPRLERGDLVPPGRTKALFCGGWRLPTTLLSDCGDEFFFSTPDCDGKWLVAEAKLVKRKGEEKRTLWICGCAGH

Mean predicted aligned error: 7.19 Å